Protein AF-A0A660UWP0-F1 (afdb_monomer_lite)

Secondary structure (DSSP, 8-state):
-EEEETT--EEEEEEEETTEEEEEEETTTTEEEEEEGGGEEEEE-TT--

Structure (mmCIF, N/CA/C/O backbone):
data_AF-A0A660UWP0-F1
#
_entry.id   AF-A0A660UWP0-F1
#
loop_
_atom_site.group_PDB
_atom_site.id
_atom_site.type_symbol
_atom_site.label_atom_id
_atom_site.label_alt_id
_atom_site.label_comp_id
_atom_site.label_asym_id
_atom_site.label_entity_id
_atom_site.label_seq_id
_atom_site.pdbx_PDB_ins_code
_atom_site.Cartn_x
_atom_site.Cartn_y
_atom_site.Cartn_z
_atom_site.occupancy
_atom_site.B_iso_or_equiv
_atom_site.auth_seq_id
_atom_site.auth_comp_id
_atom_site.auth_asym_id
_atom_site.auth_atom_id
_atom_site.pdbx_PDB_model_num
ATOM 1 N N . ASP A 1 1 ? 1.726 -6.117 6.080 1.00 88.81 1 ASP A N 1
ATOM 2 C CA . ASP A 1 1 ? 2.564 -6.641 4.976 1.00 88.81 1 ASP A CA 1
ATOM 3 C C . ASP A 1 1 ? 3.011 -5.535 4.038 1.00 88.81 1 ASP A C 1
ATOM 5 O O . ASP A 1 1 ? 2.291 -4.546 3.887 1.00 88.81 1 ASP A O 1
ATOM 9 N N . ARG A 1 2 ? 4.187 -5.687 3.416 1.00 93.06 2 ARG A N 1
ATOM 10 C CA . ARG A 1 2 ? 4.641 -4.799 2.339 1.00 93.06 2 ARG A CA 1
ATOM 11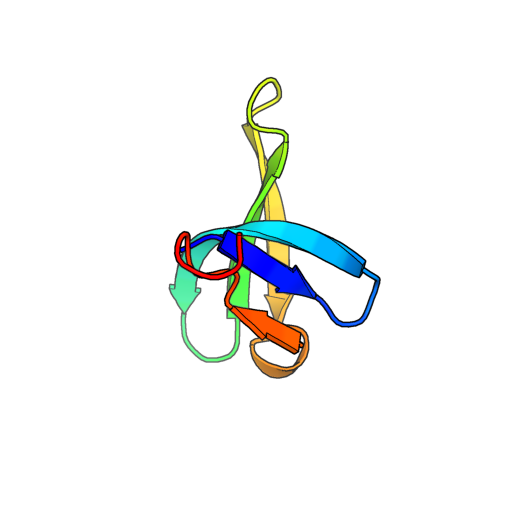 C C . ARG A 1 2 ? 4.155 -5.338 1.004 1.00 93.06 2 ARG A C 1
ATOM 13 O O . ARG A 1 2 ? 4.130 -6.543 0.785 1.00 93.06 2 ARG A O 1
ATOM 20 N N . VAL A 1 3 ? 3.773 -4.446 0.108 1.00 95.19 3 VAL A N 1
ATOM 21 C CA . VAL A 1 3 ? 3.239 -4.798 -1.205 1.00 95.19 3 VAL A CA 1
ATOM 22 C C . VAL A 1 3 ? 3.801 -3.881 -2.277 1.00 95.19 3 VAL A C 1
ATOM 24 O O . VAL A 1 3 ? 4.220 -2.752 -2.007 1.00 95.19 3 VAL A O 1
ATOM 27 N N . ARG A 1 4 ? 3.772 -4.376 -3.511 1.00 95.56 4 ARG A N 1
ATOM 28 C CA . ARG A 1 4 ? 3.996 -3.598 -4.723 1.00 95.56 4 ARG A CA 1
ATOM 29 C C . ARG A 1 4 ? 2.705 -3.549 -5.533 1.00 95.56 4 ARG A C 1
ATOM 31 O O . ARG A 1 4 ? 2.089 -4.588 -5.775 1.00 95.56 4 ARG A O 1
ATOM 38 N N . THR A 1 5 ? 2.312 -2.362 -5.981 1.00 96.44 5 THR A N 1
ATOM 39 C CA . THR A 1 5 ? 1.191 -2.193 -6.916 1.00 96.44 5 THR A CA 1
ATOM 40 C C . THR A 1 5 ? 1.633 -2.389 -8.371 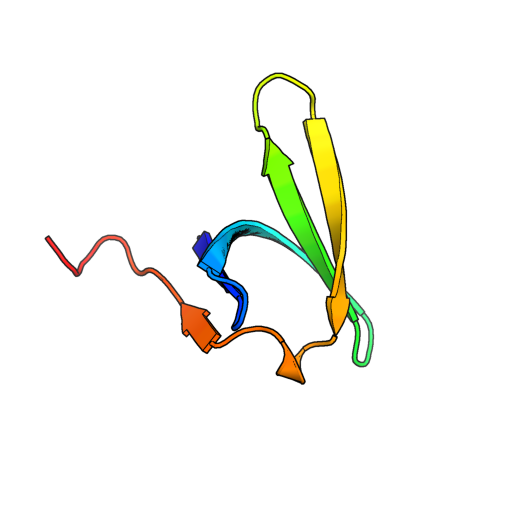1.00 96.44 5 THR A C 1
ATOM 42 O O . THR A 1 5 ? 2.829 -2.356 -8.676 1.00 96.44 5 THR A O 1
ATOM 45 N N . ILE A 1 6 ? 0.681 -2.549 -9.296 1.00 95.88 6 ILE A N 1
ATOM 46 C CA . ILE A 1 6 ? 0.947 -2.690 -10.744 1.00 95.88 6 ILE A CA 1
ATOM 47 C C . ILE A 1 6 ? 1.789 -1.520 -11.283 1.00 95.88 6 ILE A C 1
ATOM 49 O O . ILE A 1 6 ? 2.705 -1.729 -12.074 1.00 95.88 6 ILE A O 1
ATOM 53 N N . GLY A 1 7 ? 1.549 -0.300 -10.788 1.00 93.88 7 GLY A N 1
ATOM 54 C CA . GLY A 1 7 ? 2.318 0.899 -11.147 1.00 93.88 7 GLY A CA 1
ATOM 55 C C . GLY A 1 7 ? 3.732 0.962 -10.556 1.00 93.88 7 GLY A C 1
ATOM 56 O O . GLY A 1 7 ? 4.414 1.965 -10.725 1.00 93.88 7 GLY A O 1
ATOM 57 N N . GLY A 1 8 ? 4.178 -0.073 -9.837 1.00 95.00 8 GLY A N 1
ATOM 58 C CA . GLY A 1 8 ? 5.495 -0.104 -9.199 1.00 95.00 8 GLY A CA 1
ATOM 59 C C . GLY A 1 8 ? 5.572 0.647 -7.870 1.00 95.00 8 GLY A C 1
ATOM 60 O O . GLY A 1 8 ? 6.667 0.811 -7.340 1.00 95.00 8 GLY A O 1
ATOM 61 N N . ILE A 1 9 ? 4.439 1.075 -7.307 1.00 94.75 9 ILE A N 1
ATOM 62 C CA . ILE A 1 9 ? 4.413 1.774 -6.019 1.00 94.75 9 ILE A CA 1
ATOM 63 C C . ILE A 1 9 ? 4.627 0.752 -4.908 1.00 94.75 9 ILE A C 1
ATOM 65 O O . ILE A 1 9 ? 3.924 -0.258 -4.840 1.00 94.75 9 ILE A O 1
ATOM 69 N N . LEU A 1 10 ? 5.588 1.032 -4.033 1.00 95.06 10 LEU A N 1
ATOM 70 C CA . LEU A 1 10 ? 5.837 0.252 -2.830 1.00 95.06 10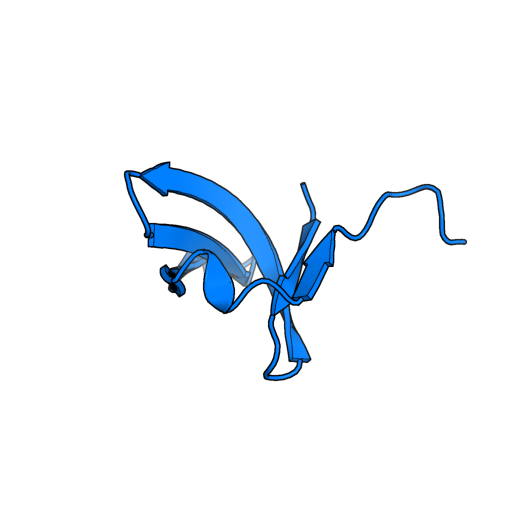 LEU A CA 1
ATOM 71 C C . LEU A 1 10 ? 5.081 0.869 -1.663 1.00 95.06 10 LEU A C 1
ATOM 73 O O . LEU A 1 10 ? 5.106 2.082 -1.467 1.00 95.06 10 LEU A O 1
ATOM 77 N N . GLY A 1 11 ? 4.433 0.030 -0.870 1.00 94.81 11 GLY A N 1
ATOM 78 C CA . GLY A 1 11 ? 3.739 0.496 0.317 1.00 94.81 11 GLY A CA 1
ATOM 79 C C . GLY A 1 11 ? 3.495 -0.608 1.323 1.00 94.81 11 GLY A C 1
ATOM 80 O O . GLY A 1 11 ? 3.700 -1.790 1.051 1.00 94.81 11 GLY A O 1
ATOM 81 N N . THR A 1 12 ? 3.041 -0.200 2.497 1.00 95.75 12 THR A N 1
ATOM 82 C CA . THR A 1 12 ? 2.634 -1.100 3.573 1.00 95.75 12 THR A CA 1
ATOM 83 C C . THR A 1 12 ? 1.122 -1.049 3.701 1.00 95.75 12 THR A C 1
ATOM 85 O O . THR A 1 12 ? 0.547 0.035 3.803 1.00 95.75 12 THR A O 1
ATOM 88 N N . VAL A 1 13 ? 0.473 -2.212 3.692 1.00 95.44 13 VAL A N 1
ATOM 89 C CA . VAL A 1 13 ? -0.976 -2.306 3.902 1.00 95.44 13 VAL A CA 1
ATOM 90 C C . VAL A 1 13 ? -1.297 -1.903 5.335 1.00 95.44 13 VAL A C 1
ATOM 92 O O . VAL A 1 13 ? -0.719 -2.447 6.275 1.00 95.44 13 VAL A O 1
ATOM 95 N N . ILE A 1 14 ? -2.208 -0.945 5.485 1.00 96.12 14 ILE A N 1
ATOM 96 C CA . ILE A 1 14 ? -2.652 -0.431 6.790 1.00 96.12 14 ILE A CA 1
ATOM 97 C C . ILE A 1 14 ? -4.137 -0.667 7.044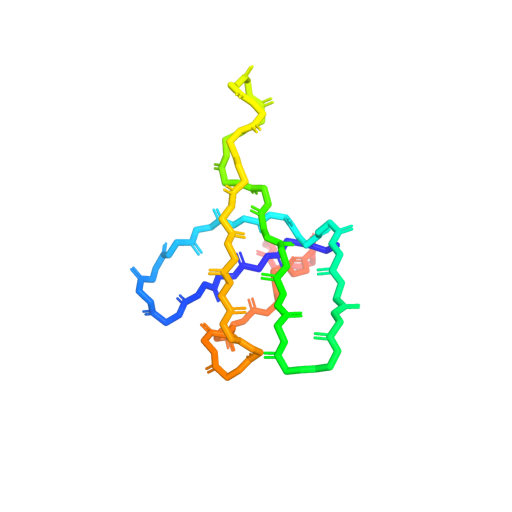 1.00 96.12 14 ILE A C 1
ATOM 99 O O . ILE A 1 14 ? -4.525 -0.733 8.204 1.00 96.12 14 ILE A O 1
ATOM 103 N N . ASP A 1 15 ? -4.956 -0.778 5.998 1.00 96.44 15 ASP A N 1
ATOM 104 C CA . ASP A 1 15 ? -6.376 -1.114 6.130 1.00 96.44 15 ASP A CA 1
ATOM 105 C C . ASP A 1 15 ? -6.885 -1.772 4.843 1.00 96.44 15 ASP A C 1
ATOM 107 O O . ASP A 1 15 ? -6.390 -1.463 3.754 1.00 96.44 15 ASP A O 1
ATOM 111 N N . ILE A 1 16 ? -7.877 -2.650 4.967 1.00 95.56 16 ILE A N 1
ATOM 112 C CA . ILE A 1 16 ? -8.563 -3.305 3.848 1.00 95.56 16 ILE A CA 1
ATOM 113 C C . ILE A 1 16 ? -10.061 -3.231 4.128 1.00 95.56 16 ILE A C 1
ATOM 115 O O . ILE A 1 16 ? -10.514 -3.672 5.184 1.00 95.56 16 ILE A O 1
ATOM 119 N N . ARG A 1 17 ? -10.829 -2.683 3.185 1.00 95.56 17 ARG A N 1
ATOM 120 C CA . ARG A 1 17 ? -12.292 -2.608 3.261 1.00 95.56 17 ARG A CA 1
ATOM 121 C C . ARG A 1 17 ? -12.876 -2.917 1.900 1.00 95.56 17 ARG A C 1
ATOM 123 O O . ARG A 1 17 ? -12.531 -2.242 0.939 1.00 95.56 17 ARG A O 1
ATOM 130 N N . ASP A 1 18 ? -13.758 -3.906 1.849 1.00 94.25 18 ASP A N 1
ATOM 131 C CA . ASP A 1 18 ? -14.418 -4.339 0.619 1.00 94.25 18 ASP A CA 1
ATOM 132 C C . ASP A 1 18 ? -13.401 -4.604 -0.510 1.00 94.25 18 ASP A C 1
ATOM 134 O O . ASP A 1 18 ? -12.580 -5.519 -0.406 1.00 94.25 18 ASP A O 1
ATOM 138 N N . ASP A 1 19 ? -13.428 -3.801 -1.572 1.00 95.25 19 ASP A N 1
ATOM 139 C CA . ASP A 1 19 ? -12.534 -3.868 -2.726 1.00 95.25 19 ASP A CA 1
ATOM 140 C C . ASP A 1 19 ? -11.404 -2.825 -2.693 1.00 95.25 19 ASP A C 1
ATOM 142 O O . ASP A 1 19 ? -10.630 -2.718 -3.649 1.00 95.25 19 ASP A O 1
ATOM 146 N N . GLU A 1 20 ? -11.245 -2.110 -1.580 1.00 96.12 20 GLU A N 1
ATOM 147 C CA . GLU A 1 20 ? -10.270 -1.045 -1.386 1.00 96.12 20 GLU A CA 1
ATOM 148 C C . GLU A 1 20 ? -9.199 -1.413 -0.347 1.00 96.12 20 GLU A C 1
ATOM 150 O O . GLU A 1 20 ? -9.452 -1.984 0.715 1.00 96.12 20 GLU A O 1
ATOM 155 N N . VAL A 1 21 ? -7.964 -1.004 -0.624 1.00 96.44 21 VAL A N 1
ATOM 156 C CA . VAL A 1 21 ? -6.806 -1.176 0.251 1.00 96.44 21 VAL A CA 1
ATOM 157 C C . VAL A 1 21 ? -6.183 0.186 0.505 1.00 96.44 21 VAL A C 1
ATOM 159 O O . VAL A 1 21 ? -5.861 0.927 -0.426 1.00 96.44 21 VAL A O 1
ATOM 162 N N . THR A 1 22 ? -5.969 0.514 1.774 1.00 97.31 22 THR A N 1
ATOM 163 C CA . THR A 1 22 ? -5.175 1.682 2.153 1.00 97.31 22 THR A CA 1
ATOM 164 C C . THR A 1 22 ? -3.717 1.263 2.289 1.00 97.31 22 THR A C 1
ATOM 166 O O . THR A 1 22 ? -3.384 0.361 3.062 1.00 97.31 22 THR A O 1
ATOM 169 N N . LEU A 1 23 ? -2.841 1.940 1.551 1.00 96.50 23 LEU A N 1
ATOM 170 C CA . LEU A 1 23 ? -1.396 1.748 1.586 1.00 96.50 23 LEU A CA 1
ATOM 171 C C . LEU A 1 23 ? -0.714 2.977 2.171 1.00 96.50 23 LEU A C 1
ATOM 173 O O . LEU A 1 23 ? -0.987 4.102 1.757 1.00 96.50 23 LEU A O 1
ATOM 177 N N . LYS A 1 24 ? 0.225 2.759 3.091 1.00 97.00 24 LYS A N 1
ATOM 178 C CA . LYS A 1 24 ? 1.198 3.771 3.501 1.00 97.00 24 LYS A CA 1
ATOM 179 C C . LYS A 1 24 ? 2.382 3.710 2.543 1.00 97.00 24 LYS A C 1
ATOM 181 O O . LYS A 1 24 ? 3.045 2.678 2.484 1.00 97.00 24 LYS A O 1
ATOM 186 N N . VAL A 1 25 ? 2.627 4.781 1.797 1.00 95.88 25 VAL A N 1
ATOM 187 C CA . VAL A 1 25 ? 3.690 4.835 0.768 1.00 95.88 25 VAL A CA 1
ATOM 188 C C . VAL A 1 25 ? 4.899 5.655 1.204 1.00 95.88 25 VAL A C 1
ATOM 190 O O . VAL A 1 25 ? 5.993 5.453 0.694 1.00 95.88 25 VAL A O 1
ATOM 193 N N . ASP A 1 26 ? 4.710 6.538 2.184 1.00 94.12 26 ASP A N 1
ATOM 194 C CA . ASP A 1 26 ? 5.779 7.305 2.815 1.00 94.12 26 ASP A CA 1
ATOM 195 C C . ASP A 1 26 ? 5.633 7.190 4.335 1.00 94.12 26 ASP A C 1
ATOM 197 O O . ASP A 1 26 ? 4.615 7.588 4.920 1.00 94.12 26 ASP A O 1
ATOM 201 N N . GLU A 1 27 ? 6.640 6.602 4.979 1.00 88.38 27 GLU A N 1
ATOM 202 C CA . GLU A 1 27 ? 6.644 6.433 6.425 1.00 88.38 27 GLU A CA 1
ATOM 203 C C . GLU A 1 27 ? 6.851 7.746 7.177 1.00 88.38 27 GLU A C 1
ATOM 205 O O . GLU A 1 27 ? 6.155 7.956 8.178 1.00 88.38 27 GLU A O 1
ATOM 210 N N . SER A 1 28 ? 7.732 8.612 6.669 1.00 94.56 28 SER A N 1
ATOM 211 C CA . SER A 1 28 ? 8.141 9.879 7.278 1.00 94.56 28 SER A CA 1
ATOM 212 C C . SER A 1 28 ? 7.027 10.915 7.231 1.00 94.56 28 SER A C 1
ATOM 214 O O . SER A 1 28 ? 6.760 11.575 8.231 1.00 94.56 28 SER A O 1
ATOM 216 N N . ASN A 1 29 ? 6.325 11.009 6.102 1.00 95.69 29 ASN A N 1
ATOM 217 C CA . ASN A 1 29 ? 5.242 11.978 5.917 1.00 95.69 29 ASN A CA 1
ATOM 218 C C . ASN A 1 29 ? 3.853 11.405 6.225 1.00 95.69 29 ASN A C 1
ATOM 220 O O . ASN A 1 29 ? 2.844 12.068 5.997 1.00 95.69 29 ASN A O 1
ATOM 224 N N . ASN A 1 30 ? 3.779 10.156 6.703 1.00 93.19 30 ASN A N 1
ATOM 225 C CA . ASN A 1 30 ? 2.526 9.433 6.936 1.00 93.19 30 ASN A CA 1
ATOM 226 C C . ASN A 1 30 ? 1.564 9.499 5.734 1.00 93.19 30 ASN A C 1
ATOM 228 O O . ASN A 1 30 ? 0.346 9.584 5.901 1.00 93.19 30 ASN A O 1
ATOM 232 N N . THR A 1 31 ? 2.116 9.471 4.516 1.00 96.50 31 THR A N 1
ATOM 233 C CA . THR A 1 31 ? 1.314 9.585 3.297 1.00 96.50 31 THR A CA 1
ATOM 234 C C . THR A 1 31 ? 0.630 8.259 3.025 1.00 96.50 31 THR A C 1
ATOM 236 O O . THR A 1 31 ? 1.272 7.204 2.949 1.00 96.50 31 THR A O 1
ATOM 239 N N . LYS A 1 32 ? -0.691 8.328 2.881 1.00 96.62 32 LYS A N 1
ATOM 240 C CA . LYS A 1 32 ? -1.558 7.183 2.640 1.00 96.62 32 LYS A CA 1
ATOM 241 C C . LYS A 1 32 ? -2.292 7.386 1.332 1.00 96.62 32 LYS A C 1
ATOM 243 O O . LYS A 1 32 ? -2.790 8.475 1.063 1.00 96.62 32 LYS A O 1
ATOM 248 N N . ILE A 1 33 ? -2.381 6.324 0.555 1.00 95.88 33 ILE A N 1
ATOM 249 C CA . ILE A 1 33 ? -3.181 6.286 -0.661 1.00 95.88 33 ILE A CA 1
ATOM 250 C C . ILE A 1 33 ? -4.154 5.129 -0.570 1.00 95.88 33 ILE A C 1
ATOM 252 O O . ILE A 1 33 ? -3.901 4.138 0.119 1.00 95.88 33 ILE A O 1
ATOM 256 N N . LYS A 1 34 ? -5.263 5.259 -1.283 1.00 96.75 34 LYS A N 1
ATOM 257 C CA . LYS A 1 34 ? -6.240 4.196 -1.413 1.00 96.75 34 LYS A CA 1
ATOM 258 C C . LYS A 1 34 ? -6.192 3.661 -2.833 1.00 96.75 34 LYS A C 1
ATOM 260 O O . LYS A 1 34 ? -6.172 4.434 -3.788 1.00 96.75 34 LYS A O 1
ATOM 265 N N . VAL A 1 35 ? -6.125 2.346 -2.951 1.00 96.19 35 VAL A N 1
ATOM 266 C CA . VAL A 1 35 ? -6.087 1.640 -4.229 1.00 96.19 35 VAL A CA 1
ATOM 267 C C . VAL A 1 35 ? -7.106 0.518 -4.208 1.00 96.19 35 VAL A C 1
ATOM 269 O O . VAL A 1 35 ? -7.510 0.062 -3.143 1.00 96.19 35 VAL A O 1
ATOM 272 N N . THR A 1 36 ? -7.503 0.045 -5.380 1.00 97.38 36 THR A N 1
ATOM 273 C CA . THR A 1 36 ? -8.312 -1.170 -5.468 1.00 97.38 36 THR A CA 1
ATOM 274 C C . THR A 1 36 ? -7.462 -2.392 -5.126 1.00 97.38 36 THR A C 1
ATOM 276 O O . THR A 1 36 ? -6.261 -2.428 -5.405 1.00 97.38 36 THR A O 1
ATOM 279 N N . THR A 1 37 ? -8.080 -3.424 -4.561 1.00 93.94 37 THR A N 1
ATOM 280 C CA . THR A 1 37 ? -7.444 -4.726 -4.288 1.00 93.94 37 THR A CA 1
ATOM 281 C C . THR A 1 37 ? -6.788 -5.312 -5.541 1.00 93.94 37 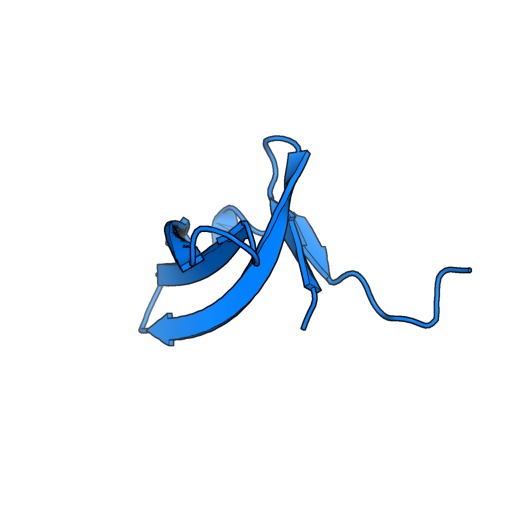THR A C 1
ATOM 283 O O . THR A 1 37 ? -5.656 -5.787 -5.479 1.00 93.94 37 THR A O 1
ATOM 286 N N . GLY A 1 38 ? -7.436 -5.175 -6.704 1.00 95.12 38 GLY A N 1
ATOM 287 C CA . GLY A 1 38 ? -6.894 -5.593 -8.002 1.00 95.12 38 GLY A CA 1
ATOM 288 C C . GLY A 1 38 ? -5.640 -4.834 -8.458 1.00 95.12 38 GLY A C 1
ATOM 289 O O . GLY A 1 38 ? -4.960 -5.286 -9.373 1.00 95.12 38 GLY A O 1
ATOM 290 N N . SER A 1 39 ? -5.297 -3.707 -7.824 1.00 95.88 39 SER A N 1
ATOM 291 C CA . SER A 1 39 ? -4.062 -2.964 -8.112 1.00 95.88 39 SER A CA 1
ATOM 292 C C . SER A 1 39 ? -2.829 -3.537 -7.404 1.00 95.88 39 SER A C 1
ATOM 294 O O . SER A 1 39 ? -1.711 -3.104 -7.700 1.00 95.88 39 SER A O 1
ATOM 296 N N . ILE A 1 40 ? -2.997 -4.471 -6.461 1.00 95.06 40 ILE A N 1
ATOM 297 C CA . ILE A 1 40 ? -1.893 -5.108 -5.736 1.00 95.06 40 ILE A CA 1
ATOM 298 C C . ILE A 1 40 ? -1.306 -6.233 -6.593 1.00 95.06 40 ILE A C 1
ATOM 300 O O . ILE A 1 40 ? -1.985 -7.205 -6.901 1.00 95.06 40 ILE A O 1
ATOM 304 N N . ALA A 1 41 ? -0.032 -6.108 -6.973 1.00 94.38 41 ALA A N 1
ATOM 305 C CA . ALA A 1 41 ? 0.629 -7.054 -7.871 1.00 94.38 41 ALA A CA 1
ATOM 306 C C . ALA A 1 41 ? 1.399 -8.147 -7.120 1.00 94.38 41 ALA A C 1
ATOM 308 O O . ALA A 1 41 ? 1.429 -9.300 -7.546 1.00 94.38 41 ALA A O 1
ATOM 309 N N . THR A 1 42 ? 2.079 -7.797 -6.026 1.00 93.06 42 THR A N 1
ATOM 310 C CA . THR A 1 42 ? 2.922 -8.751 -5.291 1.00 93.06 42 THR A CA 1
ATOM 311 C C . THR A 1 42 ? 2.999 -8.380 -3.819 1.00 93.06 42 THR A C 1
ATOM 313 O O . THR A 1 42 ? 3.189 -7.209 -3.478 1.00 93.06 42 THR A O 1
ATOM 316 N N . VAL A 1 43 ? 2.883 -9.385 -2.950 1.00 92.38 43 VAL A N 1
ATOM 317 C CA . VAL A 1 43 ? 3.188 -9.261 -1.523 1.00 92.38 43 VAL A CA 1
ATOM 318 C C . VAL A 1 43 ? 4.685 -9.475 -1.341 1.00 92.38 43 VAL A C 1
ATOM 320 O O . VAL A 1 43 ? 5.215 -10.525 -1.688 1.00 92.38 43 VAL A O 1
ATOM 323 N N . LEU A 1 44 ? 5.363 -8.458 -0.822 1.00 88.56 44 LEU A N 1
ATOM 324 C CA . LEU A 1 44 ? 6.788 -8.494 -0.533 1.00 88.56 44 LEU A CA 1
ATOM 325 C C . LEU A 1 44 ? 6.960 -9.103 0.854 1.00 88.56 44 LEU A C 1
ATOM 327 O O . LEU A 1 44 ? 6.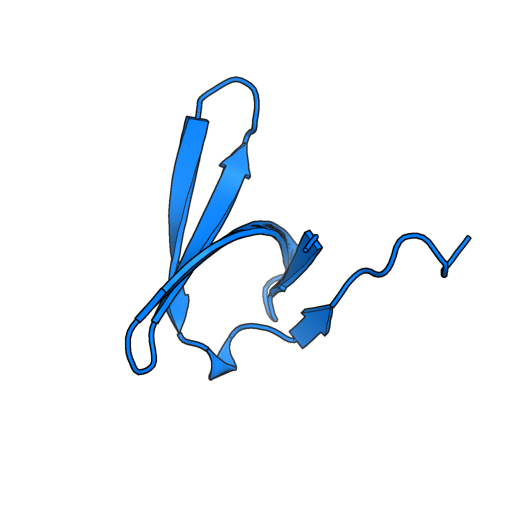788 -8.434 1.876 1.00 88.56 44 LEU A O 1
ATOM 331 N N . SER A 1 45 ? 7.241 -10.400 0.865 1.00 83.12 45 SER A N 1
ATOM 332 C CA . SER A 1 45 ? 7.568 -11.131 2.083 1.00 83.12 45 SER A CA 1
ATOM 333 C C . SER A 1 45 ? 9.035 -10.881 2.419 1.00 83.12 45 SER A C 1
ATOM 335 O O . SER A 1 45 ? 9.880 -10.865 1.531 1.00 83.12 45 SER A O 1
ATOM 337 N N . ASP A 1 46 ? 9.377 -10.769 3.701 1.00 66.12 46 ASP A N 1
ATOM 338 C CA . ASP A 1 46 ? 10.762 -10.548 4.169 1.00 66.12 46 ASP A CA 1
ATOM 339 C C . ASP A 1 46 ? 11.717 -11.739 3.878 1.00 66.12 46 ASP A C 1
ATOM 341 O O . ASP A 1 46 ? 12.864 -11.767 4.315 1.00 66.12 46 ASP A O 1
ATOM 345 N N . ARG A 1 47 ? 11.229 -12.756 3.153 1.00 59.66 47 ARG A N 1
ATOM 346 C CA . ARG A 1 47 ? 11.943 -13.980 2.767 1.00 59.66 47 ARG A CA 1
ATOM 347 C C . ARG A 1 47 ? 12.573 -13.932 1.374 1.00 59.66 47 ARG A C 1
ATOM 349 O O . ARG A 1 47 ? 13.347 -14.831 1.070 1.00 59.66 47 ARG A O 1
ATOM 356 N N . ASP A 1 48 ? 12.297 -12.909 0.570 1.00 56.38 48 ASP A N 1
ATOM 357 C CA . ASP A 1 48 ? 12.872 -12.764 -0.774 1.00 56.38 48 ASP A CA 1
ATOM 358 C C . ASP A 1 48 ? 14.164 -11.920 -0.746 1.00 56.38 48 ASP A C 1
ATOM 360 O O . ASP A 1 48 ? 14.268 -10.890 -1.418 1.00 56.38 48 ASP A O 1
ATOM 364 N N . LYS A 1 49 ? 15.134 -12.333 0.083 1.00 46.69 49 LYS A N 1
ATOM 365 C CA . LYS A 1 49 ? 16.518 -11.826 0.073 1.00 46.69 49 LYS A CA 1
ATOM 366 C C . LYS A 1 49 ? 17.456 -12.815 -0.600 1.00 46.69 49 LYS A C 1
ATOM 368 O O . LYS A 1 49 ? 17.348 -14.019 -0.283 1.00 46.69 49 LYS A O 1
#

Radius of gyration: 10.41 Å; chains: 1; bounding box: 31×26×18 Å

Sequence (49 aa):
DRVRTIGGILGTVIDIRDDEVTLKVDESNNTKIKVTTGSIATVLSDRDK

Foldseek 3Di:
DWFAFPVRQIFDFDDDDDQKTWTQRDPVVSDIDIDGPNRTDDDDDPPPD

pLDDT: mean 91.59, std 10.75, range [46.69, 97.38]